Protein AF-A0A5N5QDK1-F1 (afdb_monomer_lite)

Secondary structure (DSSP, 8-state):
---------SEEEEEEEEETTEEEEEETTSPPEEEEE-SS--TTPPPEEEEEEEEE-TTS-SSEEEEEEEEEETTEEEEEEEETT-SS-SEEEEESS--S------EEEEEEPP-

Organism: NCBI:txid1582974

Foldseek 3Di:
DPPPPPPDDQKFKWKWKDAQQWIWIGTPPFFIKTKGQDDDDRNPPHIDMFIWMKGFDPPDDQFFKWKWAWDADPQKIKTFTDHVPGPDTGMMIIGPDRDDDDDRSGMMITGGDDD

pLDDT: mean 79.1, std 13.8, range [38.5, 93.88]

Structure (mmCIF, N/CA/C/O backbone):
data_AF-A0A5N5QDK1-F1
#
_entry.id   AF-A0A5N5QDK1-F1
#
loop_
_atom_site.group_PDB
_atom_site.id
_atom_site.type_symbol
_atom_site.label_atom_id
_atom_site.label_alt_id
_atom_site.label_comp_id
_atom_site.label_asym_id
_atom_site.label_entity_id
_atom_site.label_seq_id
_atom_site.pdbx_PDB_ins_code
_atom_site.Cartn_x
_atom_site.Cartn_y
_atom_site.Cartn_z
_atom_site.occupancy
_atom_site.B_iso_or_equiv
_atom_site.auth_seq_id
_atom_site.auth_comp_id
_atom_site.auth_asym_id
_atom_site.auth_atom_id
_atom_site.pdbx_PDB_model_num
ATOM 1 N N . MET A 1 1 ? 29.126 4.030 -17.660 1.00 41.66 1 MET A N 1
ATOM 2 C CA . MET A 1 1 ? 28.024 4.836 -17.104 1.00 41.66 1 MET A CA 1
ATOM 3 C C . MET A 1 1 ? 27.383 3.968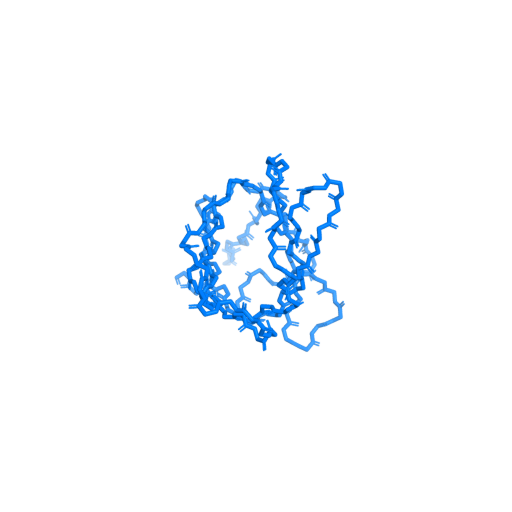 -16.044 1.00 41.66 1 MET A C 1
ATOM 5 O O . MET A 1 1 ? 26.829 2.941 -16.400 1.00 41.66 1 MET A O 1
ATOM 9 N N . ALA A 1 2 ? 27.620 4.258 -14.766 1.00 38.69 2 ALA A N 1
ATOM 10 C CA . ALA A 1 2 ? 26.949 3.531 -13.698 1.00 38.69 2 ALA A CA 1
ATOM 11 C C . ALA A 1 2 ? 25.553 4.142 -13.589 1.00 38.69 2 ALA A C 1
ATOM 13 O O . ALA A 1 2 ? 25.421 5.271 -13.119 1.00 38.69 2 ALA A O 1
ATOM 14 N N . GLU A 1 3 ? 24.539 3.455 -14.112 1.00 39.16 3 GLU A N 1
ATOM 15 C CA . GLU A 1 3 ? 23.167 3.737 -13.705 1.00 39.16 3 GLU A CA 1
ATOM 16 C C . GLU A 1 3 ? 23.157 3.581 -12.187 1.00 39.16 3 GLU A C 1
ATOM 18 O O . GLU A 1 3 ? 23.519 2.522 -11.667 1.00 39.16 3 GLU A O 1
ATOM 23 N N . ALA A 1 4 ? 22.882 4.670 -11.471 1.00 38.50 4 ALA A N 1
ATOM 24 C CA . ALA A 1 4 ? 22.700 4.623 -10.035 1.00 38.50 4 ALA A CA 1
ATOM 25 C C . ALA A 1 4 ? 21.483 3.731 -9.792 1.00 38.50 4 ALA A C 1
ATOM 27 O O . ALA A 1 4 ? 20.344 4.183 -9.880 1.00 38.50 4 ALA A O 1
ATOM 28 N N . GLY A 1 5 ? 21.730 2.436 -9.589 1.00 45.72 5 GLY A N 1
ATOM 29 C CA . GLY A 1 5 ? 20.706 1.484 -9.214 1.00 45.72 5 GLY A CA 1
ATOM 30 C C . GLY A 1 5 ? 20.130 1.972 -7.902 1.00 45.72 5 GLY A C 1
ATOM 31 O O . GLY A 1 5 ? 20.793 1.878 -6.867 1.00 45.72 5 GLY A O 1
ATOM 32 N N . PHE A 1 6 ? 18.940 2.565 -7.959 1.00 51.16 6 PHE A N 1
ATOM 33 C CA . PHE A 1 6 ? 18.215 2.970 -6.771 1.00 51.16 6 PHE A CA 1
ATOM 34 C C . PHE A 1 6 ? 18.032 1.711 -5.925 1.00 51.16 6 PHE A C 1
ATOM 36 O O . PHE A 1 6 ? 17.268 0.808 -6.267 1.00 51.16 6 PHE A O 1
ATOM 43 N N . THR A 1 7 ? 18.822 1.603 -4.861 1.00 54.44 7 THR A N 1
ATOM 44 C CA . THR A 1 7 ? 18.759 0.464 -3.956 1.00 54.44 7 THR A CA 1
ATOM 45 C C . THR A 1 7 ? 17.703 0.822 -2.933 1.00 54.44 7 THR A C 1
ATOM 47 O O . THR A 1 7 ? 17.967 1.579 -2.002 1.00 54.44 7 THR A O 1
ATOM 50 N N . PHE A 1 8 ? 16.481 0.350 -3.168 1.00 60.38 8 PHE A N 1
ATOM 51 C CA . PHE A 1 8 ? 15.388 0.566 -2.233 1.00 60.38 8 PHE A CA 1
ATOM 52 C C . PHE A 1 8 ? 15.727 -0.094 -0.888 1.00 60.38 8 PHE A C 1
ATOM 54 O O . PHE A 1 8 ? 16.250 -1.213 -0.873 1.00 60.38 8 PHE A O 1
ATOM 61 N N . PRO A 1 9 ? 15.458 0.582 0.240 1.00 65.25 9 PRO A N 1
ATOM 62 C CA . PRO A 1 9 ? 15.591 -0.030 1.554 1.00 65.25 9 PRO A CA 1
ATOM 63 C C . PRO A 1 9 ? 14.622 -1.216 1.696 1.00 65.25 9 PRO A C 1
ATOM 65 O O . PRO A 1 9 ? 13.516 -1.200 1.160 1.00 65.25 9 PRO A O 1
ATOM 68 N N . ASP A 1 10 ? 15.022 -2.237 2.460 1.00 77.06 10 ASP A N 1
ATOM 69 C CA . ASP A 1 10 ? 14.182 -3.422 2.714 1.00 77.06 10 ASP A CA 1
ATOM 70 C C . ASP A 1 10 ? 12.876 -3.055 3.455 1.00 77.06 10 ASP A C 1
ATOM 72 O O . ASP A 1 10 ? 11.852 -3.729 3.317 1.00 77.06 10 ASP A O 1
ATOM 76 N N . ILE A 1 11 ? 12.912 -1.973 4.237 1.00 88.44 11 ILE A N 1
ATOM 77 C CA . ILE A 1 11 ? 11.796 -1.433 5.011 1.00 88.44 11 ILE A CA 1
ATOM 78 C C . ILE A 1 11 ? 11.926 0.088 5.136 1.00 88.44 11 ILE A C 1
ATOM 80 O O . ILE A 1 11 ? 13.023 0.604 5.355 1.00 88.44 11 ILE A O 1
ATOM 84 N N . THR A 1 12 ? 10.804 0.798 5.046 1.00 90.56 12 THR A N 1
ATOM 85 C CA . THR A 1 12 ? 10.731 2.255 5.209 1.00 90.56 12 THR A CA 1
ATOM 86 C C . THR A 1 12 ? 9.552 2.614 6.105 1.00 90.56 12 THR A C 1
ATOM 88 O O . THR A 1 12 ? 8.465 2.069 5.892 1.00 90.56 12 THR A O 1
ATOM 91 N N . PRO A 1 13 ? 9.719 3.512 7.092 1.00 93.88 13 PRO A N 1
ATOM 92 C CA . PRO A 1 13 ? 8.589 4.125 7.784 1.00 93.88 13 PRO A CA 1
ATOM 93 C C . PRO A 1 13 ? 7.631 4.771 6.782 1.00 93.88 13 PRO A C 1
ATOM 95 O O . PRO A 1 13 ? 8.076 5.346 5.790 1.00 93.88 13 PRO A O 1
ATOM 98 N N . ALA A 1 14 ? 6.328 4.656 7.014 1.00 93.38 14 ALA A N 1
ATOM 99 C CA . ALA A 1 14 ? 5.334 5.249 6.132 1.00 93.38 14 ALA A CA 1
ATOM 100 C C . ALA A 1 14 ? 4.067 5.651 6.877 1.00 93.38 14 ALA A C 1
ATOM 102 O O . ALA A 1 14 ? 3.668 4.996 7.843 1.00 93.38 14 ALA A O 1
ATOM 103 N N . GLU A 1 15 ? 3.402 6.677 6.360 1.00 93.38 15 GLU A N 1
ATOM 104 C CA . GLU A 1 15 ? 2.061 7.068 6.783 1.00 93.38 15 GLU A CA 1
ATOM 105 C C . GLU A 1 15 ? 1.052 6.677 5.706 1.00 93.38 15 GLU A C 1
ATOM 107 O O . GLU A 1 15 ? 1.232 6.993 4.533 1.00 93.38 15 GLU A O 1
ATOM 112 N N . LEU A 1 16 ? -0.000 5.967 6.102 1.00 90.38 16 LEU A N 1
ATOM 113 C CA . LEU A 1 16 ? -1.146 5.642 5.261 1.00 90.38 16 LEU A CA 1
ATOM 114 C C . LEU A 1 16 ? -2.305 6.562 5.640 1.00 90.38 16 LEU A C 1
ATOM 116 O O . LEU A 1 16 ? -2.768 6.529 6.776 1.00 90.38 16 LEU A O 1
ATOM 120 N N . THR A 1 17 ? -2.827 7.315 4.683 1.00 90.00 17 THR A N 1
ATOM 121 C CA . THR A 1 17 ? -4.038 8.121 4.829 1.00 90.00 17 THR A CA 1
ATOM 122 C C . THR A 1 17 ? -5.160 7.531 3.985 1.00 90.00 17 THR A C 1
ATOM 124 O O . THR A 1 17 ? -4.985 7.268 2.794 1.00 90.00 17 THR A O 1
ATOM 127 N N . ILE A 1 18 ? -6.324 7.335 4.599 1.00 85.81 18 ILE A N 1
ATOM 128 C CA . ILE A 1 18 ? -7.560 6.926 3.933 1.00 85.81 18 ILE A CA 1
ATOM 129 C C . ILE A 1 18 ? -8.586 8.039 4.135 1.00 85.81 18 ILE A C 1
ATOM 131 O O . ILE A 1 18 ? -8.991 8.303 5.264 1.00 85.81 18 ILE A O 1
ATOM 135 N N . ASP A 1 19 ? -8.992 8.687 3.045 1.00 85.50 19 ASP A N 1
ATOM 136 C CA . ASP A 1 19 ? -9.959 9.791 3.029 1.00 85.50 19 ASP A CA 1
ATOM 137 C C . ASP A 1 19 ? -11.096 9.464 2.052 1.00 85.50 19 ASP A C 1
ATOM 139 O O . ASP A 1 19 ? -10.954 9.575 0.828 1.00 85.50 19 ASP A O 1
ATOM 143 N N . GLY A 1 20 ? -12.211 8.969 2.599 1.00 82.31 20 GLY A N 1
ATOM 144 C CA . GLY A 1 20 ? -13.306 8.394 1.822 1.00 82.31 20 GLY A CA 1
ATOM 145 C C . GLY A 1 20 ? -12.833 7.208 0.976 1.00 82.31 20 GLY A C 1
ATOM 146 O O . GLY A 1 20 ? -12.539 6.133 1.494 1.00 82.31 20 GLY A O 1
ATOM 147 N N . GLU A 1 21 ? -12.767 7.405 -0.340 1.00 85.62 21 GLU A N 1
ATOM 148 C CA . GLU A 1 21 ? -12.282 6.400 -1.296 1.00 85.62 21 GLU A CA 1
ATOM 149 C C . GLU A 1 21 ? -10.805 6.583 -1.657 1.00 85.62 21 GLU A C 1
ATOM 151 O O . GLU A 1 21 ? -10.242 5.740 -2.348 1.00 85.62 21 GLU A O 1
ATOM 156 N N . LYS A 1 22 ? -10.156 7.667 -1.227 1.00 87.81 22 LYS A N 1
ATOM 157 C CA . LYS A 1 22 ? -8.752 7.926 -1.553 1.00 87.81 22 LYS A CA 1
ATOM 158 C C . LYS A 1 22 ? -7.840 7.227 -0.562 1.00 87.81 22 LYS A C 1
ATOM 160 O O . LYS A 1 22 ? -8.082 7.254 0.641 1.00 87.81 22 LYS A O 1
ATOM 165 N N . VAL A 1 23 ? -6.767 6.649 -1.085 1.00 88.38 23 VAL A N 1
ATOM 166 C CA . VAL A 1 23 ? -5.690 6.039 -0.308 1.00 88.38 23 VAL A CA 1
ATOM 167 C C . VAL A 1 23 ? -4.398 6.712 -0.703 1.00 88.38 23 VAL A C 1
ATOM 169 O O . VAL A 1 23 ? -4.088 6.791 -1.887 1.00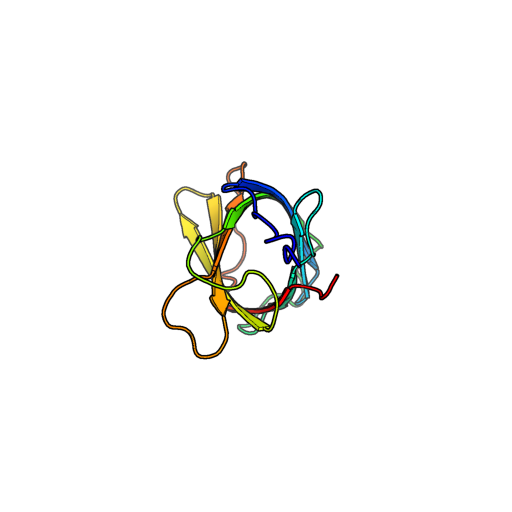 88.38 23 VAL A O 1
ATOM 172 N N . ASN A 1 24 ? -3.633 7.161 0.273 1.00 92.12 24 ASN A N 1
ATOM 173 C CA . ASN A 1 24 ? -2.310 7.706 0.049 1.00 92.12 24 ASN A CA 1
ATOM 174 C C . ASN A 1 24 ? -1.335 7.056 1.033 1.00 92.12 24 ASN A C 1
ATOM 176 O O . ASN A 1 24 ? -1.644 6.954 2.214 1.00 92.12 24 ASN A O 1
ATOM 180 N N . ILE A 1 25 ? -0.191 6.574 0.554 1.00 91.75 25 ILE A N 1
ATOM 181 C CA . ILE A 1 25 ? 0.891 6.069 1.407 1.00 91.75 25 ILE A CA 1
ATOM 182 C C . ILE A 1 25 ? 2.127 6.899 1.132 1.00 91.75 25 ILE A C 1
ATOM 184 O O . ILE A 1 25 ? 2.556 6.978 -0.015 1.00 91.75 25 ILE A O 1
ATOM 188 N N . GLN A 1 26 ? 2.719 7.470 2.175 1.00 92.75 26 GLN A N 1
ATOM 189 C CA . GLN A 1 26 ? 3.922 8.296 2.100 1.00 92.75 26 GLN A CA 1
ATOM 190 C C . GLN A 1 26 ? 5.067 7.602 2.842 1.00 92.75 26 GLN A C 1
ATOM 192 O O . GLN A 1 26 ? 5.205 7.783 4.052 1.00 92.75 26 GLN A O 1
ATOM 197 N N . PRO A 1 27 ? 5.873 6.767 2.162 1.00 90.75 27 PRO A N 1
ATOM 198 C CA . PRO A 1 27 ? 7.100 6.243 2.736 1.00 90.75 27 PRO A CA 1
ATOM 199 C C . PRO A 1 27 ? 8.171 7.339 2.807 1.00 90.75 27 PRO A C 1
ATOM 201 O O . PRO A 1 27 ? 8.372 8.095 1.856 1.00 90.75 27 PRO A O 1
ATOM 204 N N . GLU A 1 28 ? 8.895 7.404 3.920 1.00 89.62 28 GLU A N 1
ATOM 205 C CA . GLU A 1 28 ? 9.916 8.425 4.157 1.00 89.62 28 GLU A CA 1
ATOM 206 C C . GLU A 1 28 ? 11.049 8.357 3.113 1.00 89.62 28 GLU A C 1
ATOM 208 O O . GLU A 1 28 ? 11.728 7.340 2.964 1.00 89.62 28 GLU A O 1
ATOM 213 N N . GLY A 1 29 ? 11.258 9.454 2.379 1.00 84.00 29 GLY A N 1
ATOM 214 C CA . GLY A 1 29 ? 12.330 9.570 1.383 1.00 84.00 29 GLY A CA 1
ATOM 215 C C . GLY A 1 29 ? 12.105 8.796 0.077 1.00 84.00 29 GLY A C 1
ATOM 216 O O . GLY A 1 29 ? 13.039 8.700 -0.720 1.00 84.00 29 GLY A O 1
ATOM 217 N N . LEU A 1 30 ? 10.902 8.257 -0.159 1.00 84.38 30 LEU A N 1
ATOM 218 C CA . LEU A 1 30 ? 10.527 7.525 -1.375 1.00 84.38 30 LEU A CA 1
ATOM 219 C C . LEU A 1 30 ? 9.269 8.120 -2.025 1.00 84.38 30 LEU A C 1
ATOM 221 O O . LEU A 1 30 ? 8.589 8.965 -1.446 1.00 84.38 30 LEU A O 1
ATOM 225 N N . SER A 1 31 ? 8.949 7.666 -3.239 1.00 85.25 31 SER A N 1
ATOM 226 C CA . SER A 1 31 ? 7.694 8.021 -3.907 1.00 85.25 31 SER A CA 1
ATOM 227 C C . SER A 1 31 ? 6.482 7.607 -3.079 1.00 85.25 31 SER A C 1
ATOM 229 O O . SER A 1 31 ? 6.441 6.498 -2.546 1.00 85.25 31 SER A O 1
ATOM 231 N N . ALA A 1 32 ? 5.464 8.465 -3.038 1.00 89.12 32 ALA A N 1
ATOM 232 C CA . ALA A 1 32 ? 4.174 8.123 -2.455 1.00 89.12 32 ALA A CA 1
ATOM 233 C C . ALA A 1 32 ? 3.386 7.160 -3.358 1.00 89.12 32 ALA A C 1
ATOM 235 O O . ALA A 1 32 ? 3.564 7.152 -4.579 1.00 89.12 32 ALA A O 1
ATOM 236 N N . PHE A 1 33 ? 2.507 6.362 -2.761 1.00 89.75 33 PHE A N 1
ATOM 23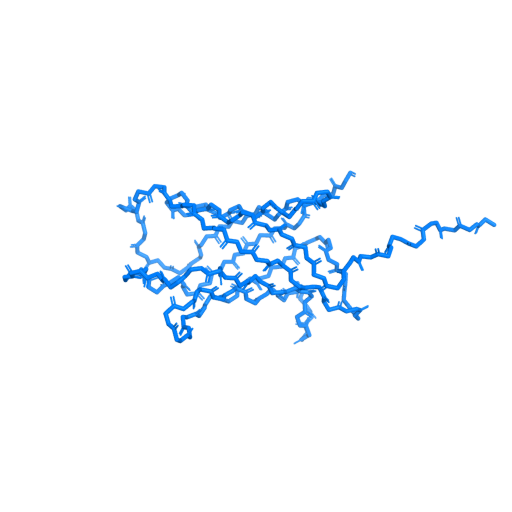7 C CA . PHE A 1 33 ? 1.464 5.624 -3.466 1.00 89.75 33 PHE A CA 1
ATOM 238 C C . PHE A 1 33 ? 0.171 6.412 -3.384 1.00 89.75 33 PHE A C 1
ATOM 240 O O . PHE A 1 33 ? -0.323 6.652 -2.286 1.00 89.75 33 PHE A O 1
ATOM 247 N N . ASP A 1 34 ? -0.405 6.735 -4.533 1.00 90.88 34 ASP A N 1
ATOM 248 C CA . ASP A 1 34 ? -1.712 7.366 -4.644 1.00 90.88 34 ASP A CA 1
ATOM 249 C C . ASP A 1 34 ? -2.692 6.384 -5.270 1.00 90.88 34 ASP A C 1
ATOM 251 O O . ASP A 1 34 ? -2.497 5.907 -6.391 1.00 90.88 34 ASP A O 1
ATOM 255 N N . GLY A 1 35 ? -3.759 6.075 -4.544 1.00 89.12 35 GLY A N 1
ATOM 256 C CA . GLY A 1 35 ? -4.736 5.083 -4.944 1.00 89.12 35 GLY A CA 1
ATOM 257 C C . GLY A 1 35 ? -6.169 5.418 -4.568 1.00 89.12 35 GLY A C 1
ATOM 258 O O . GLY A 1 35 ? -6.497 6.433 -3.955 1.00 89.12 35 GLY A O 1
ATOM 259 N N . THR A 1 36 ? -7.054 4.532 -4.994 1.00 88.31 36 THR A N 1
ATOM 260 C CA . THR A 1 36 ? -8.493 4.602 -4.797 1.00 88.31 36 THR A CA 1
ATOM 261 C C . THR A 1 36 ? -9.008 3.229 -4.389 1.00 88.31 36 THR A C 1
ATOM 263 O O . THR A 1 36 ? -8.599 2.206 -4.943 1.00 88.31 36 THR A O 1
ATOM 266 N N . ILE A 1 37 ? -9.896 3.201 -3.406 1.00 84.44 37 ILE A N 1
ATOM 267 C CA . ILE A 1 37 ? -10.571 1.999 -2.931 1.00 84.44 37 ILE A CA 1
ATOM 268 C C . ILE A 1 37 ? -11.646 1.627 -3.951 1.00 84.44 37 ILE A C 1
ATOM 270 O O . ILE A 1 37 ? -12.494 2.442 -4.297 1.00 84.44 37 ILE A O 1
ATOM 274 N N . VAL A 1 38 ? -11.594 0.397 -4.455 1.00 82.06 38 VAL A N 1
ATOM 275 C CA . VAL A 1 38 ? -12.439 -0.077 -5.564 1.00 82.06 38 VAL A CA 1
ATOM 276 C C . VAL A 1 38 ? -13.633 -0.895 -5.072 1.00 82.06 38 VAL A C 1
ATOM 278 O O . VAL A 1 38 ? -14.613 -1.040 -5.795 1.00 82.06 38 VAL A O 1
ATOM 281 N N . GLU A 1 39 ? -13.579 -1.421 -3.848 1.00 71.19 39 GLU A N 1
ATOM 282 C CA . GLU A 1 39 ? -14.642 -2.257 -3.281 1.00 71.19 39 GLU A CA 1
ATOM 283 C C . GLU A 1 39 ? -15.323 -1.539 -2.103 1.00 71.19 39 GLU A C 1
ATOM 285 O O . GLU A 1 39 ? -14.667 -1.062 -1.177 1.00 71.19 39 GLU A O 1
ATOM 290 N N . THR A 1 40 ? -16.644 -1.372 -2.208 1.00 65.56 40 THR A N 1
ATOM 291 C CA . THR A 1 40 ? -17.386 -0.238 -1.633 1.00 65.56 40 THR A CA 1
ATOM 292 C C . THR A 1 40 ? -18.026 -0.517 -0.270 1.00 65.56 40 THR A C 1
ATOM 294 O O . THR A 1 40 ? -18.772 -1.483 -0.133 1.00 65.56 40 THR A O 1
ATOM 297 N N . ASN A 1 41 ? -17.835 0.407 0.688 1.00 57.22 41 ASN A N 1
ATOM 298 C CA . ASN A 1 41 ? -18.897 1.113 1.448 1.00 57.22 41 ASN A CA 1
ATOM 299 C C . ASN A 1 41 ? -18.300 2.205 2.374 1.00 57.22 41 ASN A C 1
ATOM 301 O O . ASN A 1 41 ? -18.534 2.226 3.581 1.00 57.22 41 ASN A O 1
ATOM 305 N N . LEU A 1 42 ? -17.473 3.104 1.824 1.00 62.34 42 LEU A N 1
ATOM 306 C CA . LEU A 1 42 ? -16.646 4.033 2.619 1.00 62.34 42 LEU A CA 1
ATOM 307 C C . LEU A 1 42 ? -17.076 5.504 2.527 1.00 62.34 42 LEU A C 1
ATOM 309 O O . LEU A 1 42 ? -16.381 6.372 3.043 1.00 62.34 42 LEU A O 1
ATOM 313 N N . GLN A 1 43 ? -18.231 5.807 1.923 1.00 55.72 43 GLN A N 1
ATOM 314 C CA . GLN A 1 43 ? -18.690 7.189 1.683 1.00 55.72 43 GLN A CA 1
ATOM 315 C C . GLN A 1 43 ? -18.875 8.037 2.960 1.00 55.72 43 GLN A C 1
ATOM 317 O O . GLN A 1 43 ? -19.012 9.250 2.863 1.00 55.72 43 GLN A O 1
ATOM 322 N N . ASN A 1 44 ? -18.837 7.415 4.144 1.00 59.28 44 ASN A N 1
ATOM 323 C CA . ASN A 1 44 ? -18.950 8.080 5.446 1.00 59.28 44 ASN A CA 1
ATOM 324 C C . ASN A 1 44 ? -17.722 7.876 6.352 1.00 59.28 44 ASN A C 1
ATOM 326 O O . ASN A 1 44 ? -17.803 8.115 7.557 1.00 59.28 44 ASN A O 1
ATOM 330 N N . LEU A 1 45 ? -16.601 7.392 5.813 1.00 65.19 45 LEU A N 1
ATOM 331 C CA . LEU A 1 45 ? -15.372 7.287 6.587 1.00 65.19 45 LEU A CA 1
ATOM 332 C C . LEU A 1 45 ? -14.750 8.666 6.757 1.00 65.19 45 LEU A C 1
ATOM 334 O O . LEU A 1 45 ? -14.369 9.311 5.784 1.00 65.19 45 LEU A O 1
ATOM 338 N N . LEU A 1 46 ? -14.633 9.094 8.013 1.00 71.06 46 LEU A N 1
ATOM 339 C CA . LEU A 1 46 ? -13.763 10.209 8.360 1.00 71.06 46 LEU A CA 1
ATOM 340 C C . LEU A 1 46 ? -12.325 9.881 7.928 1.00 71.06 46 LEU A C 1
ATOM 342 O O . LEU A 1 46 ? -11.952 8.703 7.973 1.00 71.06 46 LEU A O 1
ATOM 346 N N . PRO A 1 47 ? -11.520 10.893 7.560 1.00 79.69 47 PRO A N 1
ATOM 347 C CA . PRO A 1 47 ? -10.110 10.696 7.268 1.00 79.69 47 PRO A CA 1
ATOM 348 C C . PRO A 1 47 ? -9.419 9.950 8.410 1.00 79.69 47 PRO A C 1
ATOM 350 O O . PRO A 1 47 ? -9.513 10.356 9.572 1.00 79.69 47 PRO A O 1
ATOM 353 N N . GLN A 1 48 ? -8.735 8.859 8.083 1.00 83.00 48 GLN A N 1
ATOM 354 C CA . GLN A 1 48 ? -7.925 8.096 9.026 1.00 83.00 48 GLN A CA 1
ATOM 355 C C . GLN A 1 48 ? -6.477 8.081 8.564 1.00 83.00 48 GLN A C 1
ATOM 357 O O . GLN A 1 48 ? -6.203 7.849 7.387 1.00 83.00 48 GLN A O 1
ATOM 362 N N . THR A 1 49 ? -5.565 8.296 9.507 1.00 88.44 49 THR A N 1
ATOM 363 C CA . THR A 1 49 ? -4.124 8.196 9.278 1.00 88.44 49 THR A CA 1
ATOM 364 C C . THR A 1 49 ? -3.560 7.078 10.136 1.00 88.44 49 THR A C 1
ATOM 366 O O . THR A 1 49 ? -3.874 6.975 11.323 1.00 88.44 49 THR A O 1
ATOM 369 N N . PHE A 1 50 ? -2.720 6.252 9.529 1.00 87.69 50 PHE A N 1
ATOM 370 C CA . PHE A 1 50 ? -2.108 5.090 10.141 1.00 87.69 50 PHE A CA 1
ATOM 371 C C . PHE A 1 50 ? -0.598 5.153 9.967 1.00 87.69 50 PHE A C 1
ATOM 373 O O . PHE A 1 50 ? -0.092 5.190 8.844 1.00 87.69 50 PHE A O 1
ATOM 380 N N . SER A 1 51 ? 0.120 5.108 11.083 1.00 92.94 51 SER A N 1
ATOM 381 C CA . SER A 1 51 ? 1.571 4.964 11.079 1.00 92.94 51 SER A CA 1
ATOM 382 C C . SER A 1 51 ? 1.947 3.502 10.867 1.00 92.94 51 SER A C 1
ATOM 384 O O . SER A 1 51 ? 1.344 2.587 11.438 1.00 92.94 51 SER A O 1
ATOM 386 N N . GLY A 1 52 ? 2.952 3.263 10.035 1.00 93.31 52 GLY A N 1
ATOM 387 C CA . GLY A 1 52 ? 3.329 1.918 9.643 1.00 93.31 52 GLY A CA 1
ATOM 388 C C . GLY A 1 52 ? 4.692 1.843 8.983 1.00 93.31 52 GLY A C 1
ATOM 389 O O . GLY A 1 52 ? 5.548 2.720 9.121 1.00 93.31 52 GLY A O 1
ATOM 390 N N . PHE A 1 53 ? 4.885 0.753 8.257 1.00 93.38 53 PHE A N 1
ATOM 391 C CA . PHE A 1 53 ? 6.060 0.525 7.439 1.00 93.38 53 PHE A CA 1
ATOM 392 C C . PHE A 1 53 ? 5.650 -0.030 6.083 1.00 93.38 53 PHE A C 1
ATOM 394 O O . PHE A 1 53 ? 4.768 -0.884 5.999 1.00 93.38 53 PHE A O 1
ATOM 401 N N . VAL A 1 54 ? 6.350 0.392 5.035 1.00 92.00 54 VAL A N 1
ATOM 402 C CA . VAL A 1 54 ? 6.326 -0.268 3.731 1.00 92.00 54 VAL A CA 1
ATOM 403 C C . VAL A 1 54 ? 7.560 -1.146 3.617 1.00 92.00 54 VAL A C 1
ATOM 405 O O . VAL A 1 54 ? 8.678 -0.697 3.866 1.00 92.00 54 VAL A O 1
ATOM 408 N N . ARG A 1 55 ? 7.367 -2.407 3.237 1.00 90.44 55 ARG A N 1
ATOM 409 C CA . ARG A 1 55 ? 8.460 -3.312 2.875 1.00 90.44 55 ARG A CA 1
ATOM 410 C C . ARG A 1 55 ? 8.427 -3.586 1.391 1.00 90.44 55 ARG A C 1
ATOM 412 O O . ARG A 1 55 ? 7.371 -3.930 0.863 1.00 90.44 55 ARG A O 1
ATOM 419 N N . TYR A 1 56 ? 9.582 -3.486 0.751 1.00 86.62 56 TYR A N 1
ATOM 420 C CA . TYR A 1 56 ? 9.719 -3.684 -0.686 1.00 86.62 56 TYR A CA 1
ATOM 421 C C . TYR A 1 56 ? 10.277 -5.072 -0.987 1.00 86.62 56 TYR A C 1
ATOM 423 O O . TYR A 1 56 ? 11.232 -5.541 -0.365 1.00 86.62 56 TYR A O 1
ATOM 431 N N . PHE A 1 57 ? 9.687 -5.743 -1.971 1.00 84.00 57 PHE A N 1
ATOM 432 C CA . PHE A 1 57 ? 10.204 -7.001 -2.485 1.00 84.00 57 PHE A CA 1
ATOM 433 C C . PHE A 1 57 ? 11.266 -6.710 -3.547 1.00 84.00 57 PHE A C 1
ATOM 435 O O . PHE A 1 57 ? 10.989 -6.085 -4.565 1.00 84.00 57 PHE A O 1
ATOM 442 N N . LYS A 1 58 ? 12.481 -7.229 -3.341 1.00 74.62 58 LYS A N 1
ATOM 443 C CA . LYS A 1 58 ? 13.673 -6.960 -4.176 1.00 74.62 58 LYS A CA 1
ATOM 444 C C . LYS A 1 58 ? 13.519 -7.288 -5.667 1.00 74.62 58 LYS A C 1
ATOM 446 O O . LYS A 1 58 ? 14.313 -6.824 -6.475 1.00 74.62 58 LYS A O 1
ATOM 451 N N . ASN A 1 59 ? 12.526 -8.101 -6.022 1.00 71.81 59 ASN A N 1
ATOM 452 C CA . ASN A 1 59 ? 12.380 -8.678 -7.358 1.00 71.81 59 ASN A CA 1
ATOM 453 C C . ASN A 1 59 ? 11.325 -7.981 -8.228 1.00 71.81 59 ASN A C 1
ATOM 455 O O . ASN A 1 59 ? 11.086 -8.436 -9.345 1.00 71.81 59 ASN A O 1
ATOM 459 N N . ALA A 1 60 ? 10.673 -6.924 -7.741 1.00 67.94 60 ALA A N 1
ATOM 460 C CA . ALA A 1 60 ? 9.629 -6.233 -8.486 1.00 67.94 60 ALA A CA 1
ATOM 461 C C . ALA A 1 60 ? 9.819 -4.709 -8.436 1.00 67.94 60 ALA A C 1
ATOM 463 O O . ALA A 1 60 ? 10.304 -4.179 -7.436 1.00 67.94 60 ALA A O 1
ATOM 464 N N . PRO A 1 61 ? 9.448 -3.991 -9.509 1.00 70.12 61 PRO A N 1
ATOM 465 C CA . PRO A 1 61 ? 9.560 -2.541 -9.547 1.00 70.12 61 PRO A CA 1
ATOM 466 C C . PRO A 1 61 ? 8.620 -1.909 -8.502 1.00 70.12 61 PRO A C 1
ATOM 468 O O . PRO A 1 61 ? 7.433 -2.247 -8.467 1.00 70.12 61 PRO A O 1
ATOM 471 N N . PRO A 1 62 ? 9.113 -0.992 -7.651 1.00 67.62 62 PRO A N 1
ATOM 472 C CA . PRO A 1 62 ? 8.301 -0.312 -6.643 1.00 67.62 62 PRO A CA 1
ATOM 473 C C . PRO A 1 62 ? 7.601 0.935 -7.193 1.00 67.62 62 PRO A C 1
ATOM 475 O O . PRO A 1 62 ? 6.920 1.615 -6.442 1.00 67.62 62 PRO A O 1
ATOM 478 N N . THR A 1 63 ? 7.774 1.256 -8.477 1.00 77.69 63 THR A N 1
ATOM 479 C CA . THR A 1 63 ? 7.109 2.376 -9.147 1.00 77.69 63 THR A CA 1
ATOM 480 C C . THR A 1 63 ? 6.092 1.884 -10.173 1.00 77.69 63 THR A C 1
ATOM 482 O O . THR A 1 63 ? 6.224 0.791 -10.727 1.00 77.69 63 THR A O 1
ATOM 485 N N . GLY A 1 64 ? 5.082 2.712 -10.445 1.00 83.88 64 GLY A N 1
ATOM 486 C CA . GLY A 1 64 ? 4.046 2.429 -11.434 1.00 83.88 64 GLY A CA 1
ATOM 487 C C . GLY A 1 64 ? 2.748 1.850 -10.858 1.00 83.88 64 GLY A C 1
ATOM 488 O O . GLY A 1 64 ? 2.567 1.818 -9.633 1.00 83.88 64 GLY A O 1
ATOM 489 N N . PRO A 1 65 ? 1.824 1.433 -11.746 1.00 87.81 65 PRO A N 1
ATOM 490 C CA . PRO A 1 65 ? 0.494 0.972 -11.367 1.00 87.81 65 PRO A CA 1
ATOM 491 C C . PRO A 1 65 ? 0.538 -0.325 -10.560 1.00 87.81 65 PRO A C 1
ATOM 493 O O . PRO A 1 65 ? 1.206 -1.291 -10.942 1.00 87.81 65 PRO A O 1
ATOM 496 N N . ALA A 1 66 ? -0.205 -0.357 -9.458 1.00 89.44 66 ALA A N 1
ATOM 497 C CA . ALA A 1 66 ? -0.347 -1.530 -8.616 1.00 89.44 66 ALA A CA 1
ATOM 498 C C . ALA A 1 66 ? -1.754 -1.634 -8.016 1.00 89.44 66 ALA A C 1
ATOM 500 O O . ALA A 1 66 ? -2.401 -0.646 -7.655 1.00 89.44 66 ALA A O 1
ATOM 501 N N . THR A 1 67 ? -2.195 -2.874 -7.839 1.00 90.12 67 THR A N 1
ATOM 502 C CA . THR A 1 67 ? -3.395 -3.219 -7.083 1.00 90.12 67 THR A CA 1
ATOM 503 C C . THR A 1 67 ? -2.994 -3.690 -5.683 1.00 90.12 67 THR A C 1
ATOM 505 O O . THR A 1 67 ? -2.253 -4.660 -5.527 1.00 90.12 67 THR A O 1
ATOM 508 N N . GLY A 1 68 ? -3.482 -2.996 -4.659 1.00 88.44 68 GLY A N 1
ATOM 509 C CA . GLY A 1 68 ? -3.375 -3.338 -3.247 1.00 88.44 68 GLY A CA 1
ATOM 510 C C . GLY A 1 68 ? -4.548 -4.200 -2.771 1.00 88.44 68 GLY A C 1
ATOM 511 O O . GLY A 1 68 ? -5.708 -3.870 -3.014 1.00 88.44 68 GLY A O 1
ATOM 512 N N . ARG A 1 69 ? -4.268 -5.291 -2.060 1.00 87.56 69 ARG A N 1
ATOM 513 C CA . ARG A 1 69 ? -5.274 -6.047 -1.294 1.00 87.56 69 ARG A CA 1
ATOM 514 C C . ARG A 1 69 ? -5.135 -5.709 0.176 1.00 87.56 69 ARG A C 1
ATOM 516 O O . ARG A 1 69 ? -4.044 -5.903 0.714 1.00 87.56 69 ARG A O 1
ATOM 523 N N . CYS A 1 70 ? -6.207 -5.247 0.814 1.00 85.25 70 CYS A N 1
ATOM 524 C CA . CYS A 1 70 ? -6.161 -4.989 2.247 1.00 85.25 70 CYS A CA 1
ATOM 525 C C . CYS A 1 70 ? -6.645 -6.205 3.036 1.00 85.25 70 CYS A C 1
ATOM 527 O O . CYS A 1 70 ? -7.564 -6.919 2.636 1.00 85.25 70 CYS A O 1
ATOM 529 N N . SER A 1 71 ? -6.020 -6.437 4.181 1.00 83.94 71 SER A N 1
ATOM 530 C CA . SER A 1 71 ? -6.393 -7.495 5.113 1.00 83.94 71 SER A CA 1
ATOM 531 C C . SER A 1 71 ? -6.091 -7.059 6.535 1.00 83.94 71 SER A C 1
ATOM 533 O O . SER A 1 71 ? -5.075 -6.407 6.771 1.00 83.94 71 SER A O 1
ATOM 535 N N . ILE A 1 72 ? -6.942 -7.454 7.477 1.00 82.12 72 ILE A N 1
ATOM 536 C CA . ILE A 1 72 ? -6.703 -7.245 8.904 1.00 82.12 72 ILE A CA 1
ATOM 537 C C . ILE A 1 72 ? -6.235 -8.572 9.498 1.00 82.12 72 ILE A C 1
ATOM 539 O O . ILE A 1 72 ? -6.933 -9.582 9.386 1.00 82.12 72 ILE A O 1
ATOM 543 N N . VAL A 1 73 ? -5.051 -8.583 10.107 1.00 81.06 73 VAL A N 1
ATOM 544 C CA . VAL A 1 73 ? -4.481 -9.760 10.778 1.00 81.06 73 VAL A CA 1
ATOM 545 C C . VAL A 1 73 ? -4.017 -9.329 12.162 1.00 81.06 73 VAL A C 1
ATOM 547 O O . VAL A 1 73 ? -3.214 -8.411 12.268 1.00 81.06 73 VAL A O 1
ATOM 550 N N . GLN A 1 74 ? -4.514 -9.981 13.220 1.00 81.56 74 GLN A N 1
ATOM 551 C CA . GLN A 1 74 ? -4.184 -9.620 14.611 1.00 81.56 74 GLN A CA 1
ATOM 552 C C . GLN A 1 74 ? -4.388 -8.116 14.892 1.00 81.56 74 GLN A C 1
ATOM 554 O O . GLN A 1 74 ? -3.514 -7.456 15.445 1.00 81.56 74 GLN A O 1
ATOM 559 N N . ASP A 1 75 ? -5.520 -7.575 14.435 1.00 80.81 75 ASP A N 1
ATOM 560 C CA . ASP A 1 75 ? -5.896 -6.156 14.519 1.00 80.81 75 ASP A CA 1
ATOM 561 C C . ASP A 1 75 ? -4.985 -5.175 13.752 1.00 80.81 75 ASP A C 1
ATOM 563 O O . ASP A 1 75 ? -5.270 -3.985 13.721 1.00 80.81 75 ASP A O 1
ATOM 567 N N . GLN A 1 76 ? -3.938 -5.630 13.060 1.00 84.25 76 GLN A N 1
ATOM 568 C CA . GLN A 1 76 ? -3.099 -4.773 12.217 1.00 84.25 76 GLN A CA 1
ATOM 569 C C . GLN A 1 76 ? -3.605 -4.737 10.774 1.00 84.25 76 GLN A C 1
ATOM 571 O O . GLN A 1 76 ? -4.034 -5.756 10.222 1.00 84.25 76 GLN A O 1
ATOM 576 N N . LEU A 1 77 ? -3.523 -3.562 10.148 1.00 84.94 77 LEU A N 1
ATOM 577 C CA . LEU A 1 77 ? -3.854 -3.374 8.742 1.00 84.94 77 LEU A CA 1
ATOM 578 C C . LEU A 1 77 ? -2.644 -3.716 7.878 1.00 84.94 77 LEU A C 1
ATOM 580 O O . LEU A 1 77 ? -1.568 -3.133 8.011 1.00 84.94 77 LEU A O 1
ATOM 584 N N . PHE A 1 78 ? -2.869 -4.622 6.935 1.00 89.00 78 PHE A N 1
ATOM 585 C CA . PHE A 1 78 ? -1.921 -4.977 5.895 1.00 89.00 78 PHE A CA 1
ATOM 586 C C . PHE A 1 78 ? -2.478 -4.567 4.544 1.00 89.00 78 PHE A C 1
ATOM 588 O O . PHE A 1 78 ? -3.651 -4.817 4.264 1.00 89.00 78 PHE A O 1
ATOM 595 N N . ILE A 1 79 ? -1.632 -3.994 3.690 1.00 89.88 79 ILE A N 1
ATOM 596 C CA . ILE A 1 79 ? -1.963 -3.748 2.285 1.00 89.88 79 ILE A CA 1
ATOM 597 C C . ILE A 1 79 ? -0.866 -4.355 1.424 1.00 89.88 79 ILE A C 1
ATOM 599 O O . ILE A 1 79 ? 0.268 -3.888 1.446 1.00 89.88 79 ILE A O 1
ATOM 603 N N . LEU A 1 80 ? -1.194 -5.407 0.678 1.00 90.50 80 LEU A N 1
ATOM 604 C CA . LEU A 1 80 ? -0.259 -6.088 -0.213 1.00 90.50 80 LEU A CA 1
ATOM 605 C C . LEU A 1 80 ? -0.407 -5.553 -1.637 1.00 90.50 80 LEU A C 1
ATOM 607 O O . LEU A 1 80 ? -1.445 -5.771 -2.263 1.00 90.50 80 LEU A O 1
ATOM 611 N N . PHE A 1 81 ? 0.629 -4.902 -2.158 1.00 89.69 81 PHE A N 1
ATOM 612 C CA . PHE A 1 81 ? 0.648 -4.306 -3.492 1.00 89.69 81 PHE A CA 1
ATOM 613 C C . PHE A 1 81 ? 1.213 -5.273 -4.522 1.00 89.69 81 PHE A C 1
ATOM 615 O O . PHE A 1 81 ? 2.304 -5.816 -4.362 1.00 89.69 81 PHE A O 1
ATOM 622 N N . THR A 1 82 ? 0.460 -5.472 -5.598 1.00 89.19 82 THR A N 1
ATOM 623 C CA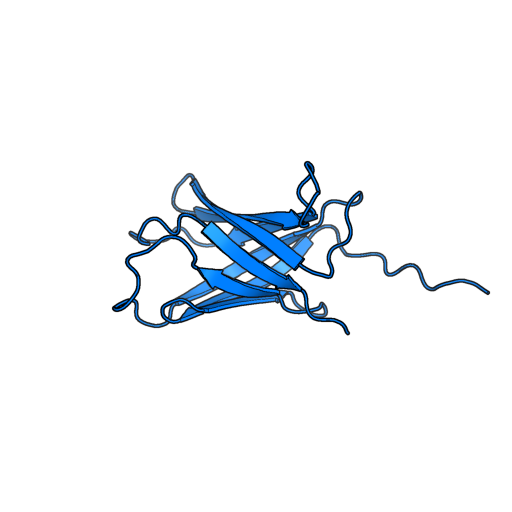 . THR A 1 82 ? 0.861 -6.273 -6.754 1.00 89.19 82 THR A CA 1
ATOM 624 C C . THR A 1 82 ? 0.851 -5.382 -7.992 1.00 89.19 82 THR A C 1
ATOM 626 O O . THR A 1 82 ? -0.209 -4.833 -8.301 1.00 89.19 82 THR A O 1
ATOM 629 N N . PRO A 1 83 ? 1.987 -5.209 -8.694 1.00 85.50 83 PRO A N 1
ATOM 630 C CA . PRO A 1 83 ? 2.019 -4.475 -9.953 1.00 85.50 83 PRO A CA 1
ATOM 631 C C . PRO A 1 83 ? 1.035 -5.050 -10.969 1.00 85.50 83 PRO A C 1
ATOM 633 O O . PRO A 1 83 ? 0.809 -6.264 -11.011 1.00 85.50 83 PRO A O 1
ATOM 636 N N . ASP A 1 84 ? 0.489 -4.197 -11.827 1.00 82.94 84 ASP A N 1
ATOM 637 C CA . ASP A 1 84 ? -0.420 -4.655 -12.875 1.00 82.94 84 ASP A CA 1
ATOM 638 C C . ASP A 1 84 ? 0.290 -5.624 -13.838 1.00 82.94 84 ASP A C 1
ATOM 640 O O . ASP A 1 84 ? 1.379 -5.359 -14.347 1.00 82.94 84 ASP A O 1
ATOM 644 N N . GLY A 1 85 ? -0.327 -6.788 -14.070 1.00 78.81 85 GLY A N 1
ATOM 645 C CA . GLY A 1 85 ? 0.245 -7.857 -14.898 1.00 78.81 85 GLY A CA 1
ATOM 646 C C . GLY A 1 85 ? 1.308 -8.719 -14.203 1.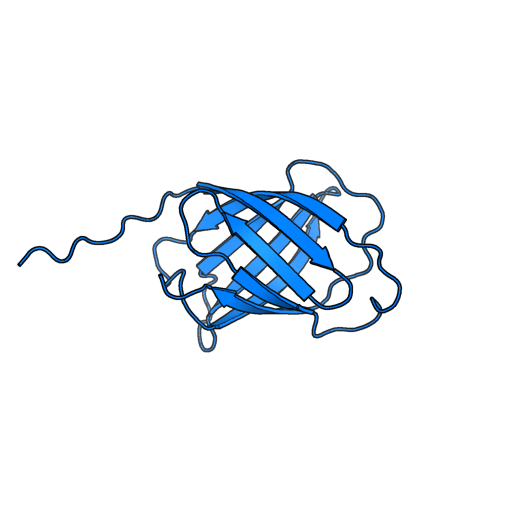00 78.81 85 GLY A C 1
ATOM 647 O O . GLY A 1 85 ? 1.808 -9.663 -14.815 1.00 78.81 85 GLY A O 1
ATOM 648 N N . ALA A 1 86 ? 1.632 -8.448 -12.934 1.00 78.50 86 ALA A N 1
ATOM 649 C CA . ALA A 1 86 ? 2.531 -9.274 -12.136 1.00 78.50 86 ALA A CA 1
ATOM 650 C C . ALA A 1 86 ? 1.767 -10.276 -11.256 1.00 78.50 86 ALA A C 1
ATOM 652 O O . ALA A 1 86 ? 0.640 -10.044 -10.826 1.00 78.50 86 ALA A O 1
ATOM 653 N N . VAL A 1 87 ? 2.417 -11.405 -10.963 1.00 77.81 87 VAL A N 1
ATOM 654 C CA . VAL A 1 87 ? 1.931 -12.403 -9.987 1.00 77.81 87 VAL A CA 1
ATOM 655 C C . VAL A 1 87 ? 2.566 -12.180 -8.610 1.00 77.81 87 VAL A C 1
ATOM 657 O O . VAL A 1 87 ? 2.024 -12.600 -7.591 1.00 77.81 87 VAL A O 1
ATOM 660 N N . ILE A 1 88 ? 3.731 -11.527 -8.580 1.00 79.19 88 ILE A N 1
ATOM 661 C CA . ILE A 1 88 ? 4.534 -11.325 -7.376 1.00 79.19 88 ILE A CA 1
ATOM 662 C C . ILE A 1 88 ? 4.280 -9.906 -6.850 1.00 79.19 88 ILE A C 1
ATOM 664 O O . ILE A 1 88 ? 4.352 -8.959 -7.638 1.00 79.19 88 ILE A O 1
ATOM 668 N N . PRO A 1 89 ? 4.006 -9.739 -5.546 1.00 83.75 89 PRO A N 1
ATOM 669 C CA . PRO A 1 89 ? 3.860 -8.422 -4.947 1.00 83.75 89 PRO A CA 1
ATOM 670 C C . PRO A 1 89 ? 5.173 -7.636 -4.984 1.00 83.75 89 PRO A C 1
ATOM 672 O O . PRO A 1 89 ? 6.256 -8.213 -4.886 1.00 83.75 89 PRO A O 1
ATOM 675 N N . ASN A 1 90 ? 5.082 -6.312 -5.096 1.00 86.19 90 ASN A N 1
ATOM 676 C CA . ASN A 1 90 ? 6.246 -5.421 -5.084 1.00 86.19 90 ASN A CA 1
ATOM 677 C C . ASN A 1 90 ? 6.465 -4.729 -3.746 1.00 86.19 90 ASN A C 1
ATOM 679 O O . ASN A 1 90 ? 7.604 -4.435 -3.390 1.00 86.19 90 ASN A O 1
ATOM 683 N N . ALA A 1 91 ? 5.401 -4.524 -2.981 1.00 88.81 91 ALA A N 1
ATOM 684 C CA . ALA A 1 91 ? 5.483 -3.946 -1.660 1.00 88.81 91 ALA A CA 1
ATOM 685 C C . ALA A 1 91 ? 4.352 -4.458 -0.773 1.00 88.81 91 ALA A C 1
ATOM 687 O O . ALA A 1 91 ? 3.315 -4.915 -1.259 1.00 88.81 91 ALA A O 1
ATOM 688 N N . TYR A 1 92 ? 4.524 -4.342 0.537 1.00 90.56 92 TYR A N 1
ATOM 689 C CA . TYR A 1 92 ? 3.399 -4.408 1.455 1.00 90.56 92 TYR A CA 1
ATOM 690 C C . TYR A 1 92 ? 3.518 -3.345 2.541 1.00 90.56 92 TYR A C 1
ATOM 692 O O . TYR A 1 92 ? 4.605 -3.099 3.061 1.00 90.56 92 TYR A O 1
ATOM 700 N N . PHE A 1 93 ? 2.394 -2.715 2.867 1.00 91.69 93 PHE A N 1
ATOM 701 C CA . PHE A 1 93 ? 2.250 -1.844 4.025 1.00 91.69 93 PHE A CA 1
ATOM 702 C C . PHE A 1 93 ? 1.767 -2.658 5.223 1.00 91.69 93 PHE A C 1
ATOM 704 O O . PHE A 1 93 ? 0.911 -3.532 5.072 1.00 91.69 93 PHE A O 1
ATOM 711 N N . GLN A 1 94 ? 2.295 -2.347 6.401 1.00 92.19 94 GLN A N 1
ATOM 712 C CA . GLN A 1 94 ? 1.854 -2.883 7.683 1.00 92.19 94 GLN A CA 1
ATOM 713 C C . GLN A 1 94 ? 1.749 -1.748 8.696 1.00 92.19 94 GLN A C 1
ATOM 715 O O . GLN A 1 94 ? 2.721 -1.016 8.900 1.00 92.19 94 GLN A O 1
ATOM 720 N N . SER A 1 95 ? 0.600 -1.633 9.354 1.00 90.94 95 SER A N 1
ATOM 721 C CA . SER A 1 95 ? 0.431 -0.691 10.455 1.00 90.94 95 SER A CA 1
ATOM 722 C C . SER A 1 95 ? 1.213 -1.106 11.703 1.00 90.94 95 SER A C 1
ATOM 724 O O . SER A 1 95 ? 1.433 -2.291 11.959 1.00 90.94 95 SER A O 1
ATOM 726 N N . GLN A 1 96 ? 1.653 -0.120 12.487 1.00 88.94 96 GLN A N 1
ATOM 727 C CA . GLN A 1 96 ? 2.305 -0.363 13.778 1.00 88.94 96 GLN A CA 1
ATOM 728 C C . GLN A 1 96 ? 1.289 -0.692 14.869 1.00 88.94 96 GLN A C 1
ATOM 730 O O . GLN A 1 96 ? 1.491 -1.627 15.647 1.00 88.94 96 GLN A O 1
ATOM 735 N N . ASP A 1 97 ? 0.196 0.062 14.901 1.00 80.19 97 ASP A N 1
ATOM 736 C CA . ASP A 1 97 ? -0.802 -0.040 15.953 1.00 80.19 97 ASP A CA 1
ATOM 737 C C . ASP A 1 97 ? -1.963 -0.958 15.546 1.00 80.19 97 ASP A C 1
ATOM 739 O O . ASP A 1 97 ? -2.359 -0.977 14.373 1.00 80.19 97 ASP A O 1
ATOM 743 N N . PRO A 1 98 ? -2.530 -1.716 16.503 1.00 71.81 98 PRO A N 1
ATOM 744 C CA . PRO A 1 98 ? -3.793 -2.402 16.297 1.00 71.81 98 PRO A CA 1
ATOM 745 C C . PRO A 1 98 ? -4.900 -1.373 16.058 1.00 71.81 98 PRO A C 1
ATOM 747 O O . PRO A 1 98 ? -4.981 -0.332 16.716 1.00 71.81 98 PRO A O 1
ATOM 750 N N . HIS A 1 99 ? -5.764 -1.661 15.101 1.00 65.75 99 HIS A N 1
ATOM 751 C CA . HIS A 1 99 ? -6.850 -0.793 14.698 1.00 65.75 99 HIS A CA 1
ATOM 752 C C . HIS A 1 99 ? -8.186 -1.310 15.208 1.00 65.75 99 HIS A C 1
ATOM 754 O O . HIS A 1 99 ? -8.413 -2.509 15.359 1.00 65.75 99 HIS A O 1
ATOM 760 N N . GLY A 1 100 ? -9.092 -0.361 15.455 1.00 60.12 100 GLY A N 1
ATOM 761 C CA . GLY A 1 100 ? -10.505 -0.659 15.648 1.00 60.12 100 GLY A CA 1
ATOM 762 C C . GLY A 1 100 ? -11.147 -1.205 14.364 1.00 60.12 100 GLY A C 1
ATOM 763 O O . GLY A 1 100 ? -10.454 -1.495 13.388 1.00 60.12 100 GLY A O 1
ATOM 764 N N . PRO A 1 101 ? -12.481 -1.333 14.319 1.00 56.72 101 PRO A N 1
ATOM 765 C CA . PRO A 1 101 ? -13.171 -1.852 13.145 1.00 56.72 101 PRO A CA 1
ATOM 766 C C . PRO A 1 101 ? -13.009 -0.897 11.952 1.00 56.72 101 PRO A C 1
ATOM 768 O O . PRO A 1 101 ? -13.792 0.034 11.771 1.00 56.72 101 PRO A O 1
ATOM 771 N N . ILE A 1 102 ? -11.994 -1.132 11.121 1.00 62.66 102 ILE A N 1
ATOM 772 C CA . ILE A 1 102 ? -11.935 -0.579 9.771 1.00 62.66 102 ILE A CA 1
ATOM 773 C C . ILE A 1 102 ? -12.934 -1.402 8.945 1.00 62.66 102 ILE A C 1
ATOM 775 O O . ILE A 1 102 ? -12.914 -2.636 9.031 1.00 62.66 102 ILE A O 1
ATOM 779 N N . PRO A 1 103 ? -13.833 -0.771 8.166 1.00 60.97 103 PRO A N 1
ATOM 780 C CA . PRO A 1 103 ? -14.670 -1.511 7.230 1.00 60.97 103 PRO A CA 1
ATOM 781 C C . PRO A 1 103 ? -13.783 -2.373 6.325 1.00 60.97 103 PRO A C 1
ATOM 783 O O . PRO A 1 103 ? -12.637 -1.998 6.081 1.00 60.97 103 PRO A O 1
ATOM 786 N N . PRO A 1 104 ? -14.265 -3.508 5.805 1.00 61.72 104 PRO A N 1
ATOM 787 C CA . PRO A 1 104 ? -13.469 -4.322 4.898 1.00 61.72 104 PRO A CA 1
ATOM 788 C C . PRO A 1 104 ? -13.113 -3.500 3.651 1.00 61.72 104 PRO A C 1
ATOM 790 O O . PRO A 1 104 ? -13.923 -3.338 2.742 1.00 61.72 104 PRO A O 1
ATOM 793 N N . ILE A 1 105 ? -11.897 -2.951 3.625 1.00 67.88 105 ILE A N 1
ATOM 794 C CA . ILE A 1 105 ? -11.316 -2.325 2.443 1.00 67.88 105 ILE A CA 1
ATOM 795 C C . ILE A 1 105 ? -10.938 -3.493 1.537 1.00 67.88 105 ILE A C 1
ATOM 797 O O . ILE A 1 105 ? -9.928 -4.146 1.758 1.00 67.88 105 ILE A O 1
ATOM 801 N N . GLY A 1 106 ? -11.794 -3.849 0.585 1.00 69.62 106 GLY A N 1
ATOM 802 C CA . GLY A 1 106 ? -11.575 -5.066 -0.199 1.00 69.62 106 GLY A CA 1
ATOM 803 C C . GLY A 1 106 ? -10.381 -4.945 -1.149 1.00 69.62 106 GLY A C 1
ATOM 804 O O . GLY A 1 106 ? -9.487 -5.794 -1.170 1.00 69.62 106 GLY A O 1
ATOM 805 N N . LEU A 1 107 ? -10.318 -3.844 -1.900 1.00 83.88 107 LEU A N 1
ATOM 806 C CA . LEU A 1 107 ? -9.295 -3.613 -2.919 1.00 83.88 107 LEU A CA 1
ATOM 807 C C . LEU A 1 107 ? -8.949 -2.132 -3.037 1.00 83.88 107 LEU A C 1
ATOM 809 O O . LEU A 1 107 ? -9.836 -1.284 -3.049 1.00 83.88 107 LEU A O 1
ATOM 813 N N . VAL A 1 108 ? -7.665 -1.840 -3.216 1.00 86.12 108 VAL A N 1
ATOM 814 C CA . VAL A 1 108 ? -7.129 -0.516 -3.546 1.00 86.12 108 VAL A CA 1
ATOM 815 C C . VAL A 1 108 ? -6.434 -0.613 -4.895 1.00 86.12 108 VAL A C 1
ATOM 817 O O . VAL A 1 108 ? -5.718 -1.573 -5.158 1.00 86.12 108 VAL A O 1
ATOM 820 N N . LYS A 1 109 ? -6.611 0.367 -5.771 1.00 89.12 109 LYS A N 1
ATOM 821 C CA . LYS A 1 109 ? -5.834 0.494 -7.009 1.00 89.12 109 LYS A CA 1
ATOM 822 C C . LYS A 1 109 ? -5.170 1.845 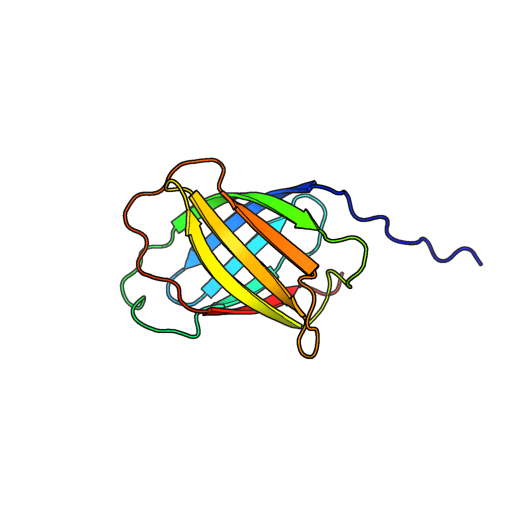-7.038 1.00 89.12 109 LYS A C 1
ATOM 824 O O . LYS A 1 109 ? -5.822 2.836 -6.745 1.00 89.12 109 LYS A O 1
ATOM 829 N N . GLY A 1 110 ? -3.903 1.896 -7.405 1.00 88.69 110 GLY A N 1
ATOM 830 C CA . GLY A 1 110 ? -3.176 3.151 -7.427 1.00 88.69 110 GLY A CA 1
ATOM 831 C C . GLY A 1 110 ? -1.883 3.054 -8.197 1.00 88.69 110 GLY A C 1
ATOM 832 O O . GLY A 1 110 ? -1.600 2.055 -8.857 1.00 88.69 110 GLY A O 1
ATOM 833 N N . THR A 1 111 ? -1.094 4.110 -8.108 1.00 89.50 111 THR A N 1
ATOM 834 C CA . THR A 1 111 ? 0.251 4.142 -8.655 1.00 89.50 111 THR A CA 1
ATOM 835 C C . THR A 1 111 ? 1.202 4.690 -7.616 1.00 89.50 111 THR A C 1
ATOM 837 O O . THR A 1 111 ? 0.882 5.615 -6.874 1.00 89.50 111 THR A O 1
ATOM 840 N N . TRP A 1 112 ? 2.404 4.142 -7.602 1.00 84.75 112 TRP A N 1
ATOM 841 C CA . TRP A 1 112 ? 3.534 4.816 -6.988 1.00 84.75 112 TRP A CA 1
ATOM 842 C C . TRP A 1 112 ? 3.971 5.964 -7.902 1.00 84.75 112 TRP A C 1
ATOM 844 O O . TRP A 1 112 ? 4.086 5.769 -9.119 1.00 84.75 112 TRP A O 1
ATOM 854 N N . GLY A 1 113 ? 4.168 7.153 -7.337 1.00 71.56 113 GLY A N 1
ATOM 855 C CA . GLY A 1 113 ? 4.571 8.349 -8.070 1.00 71.56 113 GLY A CA 1
ATOM 856 C C . GLY A 1 113 ? 5.896 8.158 -8.812 1.00 71.56 113 GLY A C 1
ATOM 857 O O . GLY A 1 113 ? 6.815 7.490 -8.327 1.00 71.56 113 GLY A O 1
ATOM 858 N N . LEU A 1 114 ? 5.994 8.750 -10.002 1.00 57.78 114 LEU A N 1
ATOM 859 C CA . LEU A 1 114 ? 7.275 8.933 -10.681 1.00 57.78 114 LEU A CA 1
ATOM 860 C C . LEU A 1 114 ? 8.009 10.081 -9.972 1.00 57.78 114 LEU A C 1
ATOM 862 O O . LEU A 1 114 ? 7.412 11.142 -9.791 1.00 57.78 114 LEU A O 1
ATOM 866 N N . LEU A 1 115 ? 9.247 9.830 -9.529 1.00 51.62 115 LEU A N 1
ATOM 867 C CA . LEU A 1 115 ? 10.151 10.861 -8.998 1.00 51.62 115 LEU A CA 1
ATOM 868 C C . LEU A 1 115 ? 10.415 11.954 -10.041 1.00 51.62 115 LEU A C 1
ATOM 870 O O . LEU A 1 115 ? 10.571 11.593 -11.233 1.00 51.62 115 LEU A O 1
#

Sequence (115 aa):
MAEAGFTFPDITPAELTIDGEKVNIQPEGLSAFDGTIVETNLQNLLPQTFSGFVRYFKNAPPTGPATGRCSIVQDQLFILFTPDGAVIPNAYFQSQDPHGPIPPIGLVKGTWGLL

Radius of gyration: 13.94 Å; chains: 1; bounding box: 47×23×33 Å